Protein AF-A0A2N6FX79-F1 (afdb_monomer)

Solvent-accessible surface area (backbone atoms only — not comparable to full-atom values): 3623 Å² total; per-residue (Å²): 134,82,79,85,62,88,80,65,86,85,80,82,84,88,83,89,74,53,71,68,58,48,51,54,46,51,52,54,17,56,77,68,78,44,52,58,71,60,51,51,50,52,51,53,54,52,52,53,54,52,56,66,76,77,110

Structure (mmCIF, N/CA/C/O backbone):
data_AF-A0A2N6FX79-F1
#
_entry.id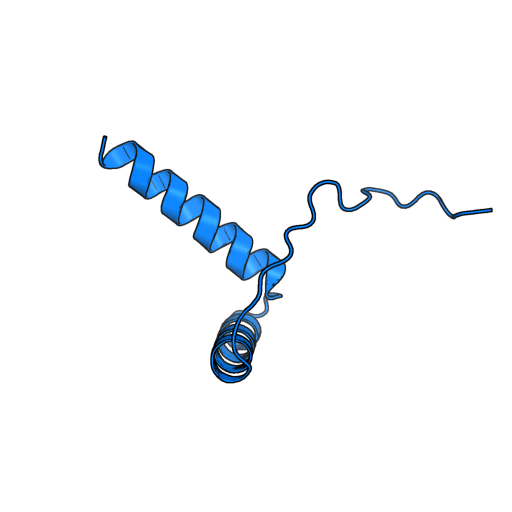   AF-A0A2N6FX79-F1
#
loop_
_atom_site.group_PDB
_atom_site.id
_atom_site.type_symbol
_atom_site.label_atom_id
_atom_site.label_alt_id
_atom_site.label_comp_id
_atom_site.label_asym_id
_atom_site.label_entity_id
_atom_site.label_seq_id
_atom_site.pdbx_PDB_ins_code
_atom_site.Cartn_x
_atom_site.Cartn_y
_atom_site.Cartn_z
_atom_site.occupancy
_atom_site.B_iso_or_equiv
_atom_site.auth_seq_id
_atom_site.auth_comp_id
_atom_site.auth_asym_id
_atom_site.auth_atom_id
_atom_site.pdbx_PDB_model_num
ATOM 1 N N . MET A 1 1 ? 12.557 -22.835 -19.867 1.00 47.72 1 MET A N 1
ATOM 2 C CA . MET A 1 1 ? 12.999 -21.597 -20.544 1.00 47.72 1 MET A CA 1
ATOM 3 C C . MET A 1 1 ? 12.179 -20.439 -19.996 1.00 47.72 1 MET A C 1
ATOM 5 O O . MET A 1 1 ? 10.991 -20.364 -20.281 1.00 47.72 1 MET A O 1
ATOM 9 N N . GLY A 1 2 ? 12.758 -19.639 -19.098 1.00 65.00 2 GLY A N 1
ATOM 10 C CA . GLY A 1 2 ? 12.048 -18.543 -18.432 1.00 65.00 2 GLY A CA 1
ATOM 11 C C . GLY A 1 2 ? 11.859 -17.372 -19.390 1.00 65.00 2 GLY A C 1
ATOM 12 O O . GLY A 1 2 ? 12.832 -16.910 -19.980 1.00 65.00 2 GLY A O 1
ATOM 13 N N . LYS A 1 3 ? 10.615 -16.919 -19.571 1.00 66.81 3 LYS A N 1
ATOM 14 C CA . LYS A 1 3 ? 10.321 -15.708 -20.344 1.00 66.81 3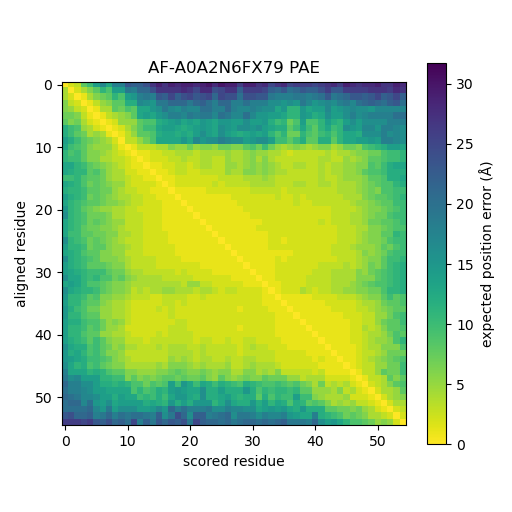 LYS A CA 1
A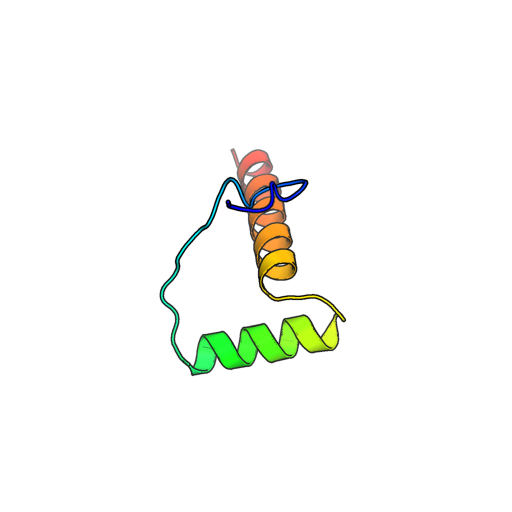TOM 15 C C . LYS A 1 3 ? 11.041 -14.531 -19.682 1.00 66.81 3 LYS A C 1
ATOM 17 O O . LYS A 1 3 ? 10.806 -14.264 -18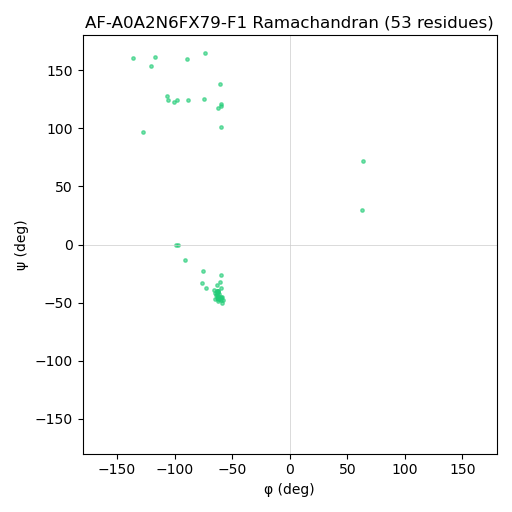.506 1.00 66.81 3 LYS A O 1
ATOM 22 N N . ALA A 1 4 ? 11.921 -13.857 -20.419 1.00 74.25 4 ALA A N 1
ATOM 23 C CA . ALA A 1 4 ? 12.495 -12.596 -19.974 1.00 74.25 4 ALA A CA 1
ATOM 24 C C . ALA A 1 4 ? 11.349 -11.584 -19.832 1.00 74.25 4 ALA A C 1
ATOM 26 O O . ALA A 1 4 ? 10.636 -11.314 -20.795 1.00 74.25 4 ALA A O 1
ATOM 27 N N . VAL A 1 5 ? 11.123 -11.098 -18.613 1.00 80.94 5 VAL A N 1
ATOM 28 C CA . VAL A 1 5 ? 10.095 -10.093 -18.328 1.00 80.94 5 VAL A CA 1
ATOM 29 C C . VAL A 1 5 ? 10.731 -8.722 -18.523 1.00 80.94 5 VAL A C 1
ATOM 31 O O . VAL A 1 5 ? 11.755 -8.434 -17.903 1.00 80.94 5 VAL A O 1
ATOM 34 N N . GLU A 1 6 ? 10.143 -7.884 -19.377 1.00 65.88 6 GLU A N 1
ATOM 35 C CA . GLU A 1 6 ? 10.499 -6.466 -19.462 1.00 65.88 6 GLU A CA 1
ATOM 36 C C . GLU A 1 6 ? 10.237 -5.821 -18.094 1.00 65.88 6 GLU A C 1
ATOM 38 O O . GLU A 1 6 ? 9.116 -5.847 -17.592 1.00 65.88 6 GLU A O 1
ATOM 43 N N . ASN A 1 7 ? 11.283 -5.283 -17.463 1.00 67.94 7 ASN A N 1
ATOM 44 C CA . ASN A 1 7 ? 11.271 -4.779 -16.085 1.00 67.94 7 ASN A CA 1
ATOM 45 C C . ASN A 1 7 ? 11.005 -5.845 -14.999 1.00 67.94 7 ASN A C 1
ATOM 47 O O . ASN A 1 7 ? 9.970 -5.828 -14.322 1.00 67.94 7 ASN A O 1
ATOM 51 N N . PRO A 1 8 ? 11.977 -6.740 -14.732 1.00 75.19 8 PRO A N 1
ATOM 52 C CA . PRO A 1 8 ? 11.903 -7.571 -13.538 1.00 75.19 8 PRO A CA 1
ATOM 53 C C . PRO A 1 8 ? 11.886 -6.668 -12.295 1.00 75.19 8 PRO A C 1
ATOM 55 O O . PRO A 1 8 ? 12.626 -5.685 -12.220 1.00 75.19 8 PRO A O 1
ATOM 58 N N . LYS A 1 9 ? 11.046 -6.989 -11.303 1.00 75.88 9 LYS A N 1
ATOM 59 C CA . LYS A 1 9 ? 11.001 -6.262 -10.023 1.00 75.88 9 LYS A CA 1
ATOM 60 C C . LYS A 1 9 ? 12.381 -6.353 -9.346 1.00 75.88 9 LYS A C 1
ATOM 62 O O . LYS A 1 9 ? 12.706 -7.384 -8.771 1.00 75.88 9 LYS A O 1
ATOM 67 N N . LYS A 1 10 ? 13.197 -5.293 -9.440 1.00 75.19 10 LYS A N 1
ATOM 68 C CA . LYS A 1 10 ? 14.601 -5.284 -8.966 1.00 75.19 10 LYS A CA 1
ATOM 69 C C . LYS A 1 10 ? 14.740 -5.167 -7.447 1.00 75.19 10 LYS A C 1
ATOM 71 O O . LYS A 1 10 ? 15.672 -5.718 -6.875 1.00 75.19 10 LYS A O 1
ATOM 76 N N . HIS A 1 11 ? 13.819 -4.452 -6.804 1.00 81.88 11 HIS A N 1
ATOM 77 C CA . HIS A 1 11 ? 13.869 -4.157 -5.372 1.00 81.88 11 HIS A CA 1
ATOM 78 C C . HIS A 1 11 ? 12.539 -4.563 -4.737 1.00 81.88 11 HIS A C 1
ATOM 80 O O . HIS A 1 11 ? 11.548 -3.837 -4.824 1.00 81.88 11 HIS A O 1
ATOM 86 N N . ILE A 1 12 ? 12.506 -5.766 -4.165 1.00 85.75 12 ILE A N 1
ATOM 87 C CA . ILE A 1 12 ? 11.350 -6.287 -3.434 1.00 85.75 12 ILE A CA 1
ATOM 88 C C . ILE A 1 12 ? 11.600 -6.045 -1.950 1.00 85.75 12 ILE A C 1
ATOM 90 O O . ILE A 1 12 ? 12.622 -6.467 -1.416 1.00 85.75 12 ILE A O 1
ATOM 94 N N . ILE A 1 13 ? 10.661 -5.366 -1.299 1.00 85.44 13 ILE A N 1
ATOM 95 C CA . ILE A 1 13 ? 10.675 -5.147 0.145 1.00 85.44 13 ILE A CA 1
ATOM 96 C C . ILE A 1 13 ? 9.619 -6.069 0.743 1.00 85.44 13 ILE A C 1
ATOM 98 O O . ILE A 1 13 ? 8.458 -6.020 0.341 1.00 85.44 13 ILE A O 1
ATOM 102 N N . SER A 1 14 ? 10.034 -6.910 1.685 1.00 89.06 14 SER A N 1
ATOM 103 C CA . SER A 1 14 ? 9.128 -7.712 2.502 1.00 89.06 14 SER A CA 1
ATOM 104 C C . SER A 1 14 ? 8.970 -7.029 3.854 1.00 89.06 14 SER A C 1
ATOM 106 O O . SER A 1 14 ? 9.961 -6.819 4.551 1.00 89.06 14 SER A O 1
ATOM 108 N N . CYS A 1 15 ? 7.740 -6.703 4.236 1.00 88.38 15 CYS A N 1
ATOM 109 C CA . CYS A 1 15 ? 7.401 -6.194 5.561 1.00 88.38 15 CYS A CA 1
ATOM 110 C C . CYS A 1 15 ? 6.398 -7.132 6.242 1.00 88.38 15 CYS A C 1
ATOM 112 O O . CYS A 1 15 ? 5.658 -7.856 5.576 1.00 88.38 15 CYS A O 1
ATOM 114 N N . ARG A 1 16 ? 6.404 -7.139 7.577 1.00 94.38 16 ARG A N 1
ATOM 115 C CA . ARG A 1 16 ? 5.388 -7.808 8.391 1.00 94.38 16 ARG A CA 1
ATOM 116 C C . ARG A 1 16 ? 4.503 -6.727 8.997 1.00 94.38 16 ARG A C 1
ATOM 118 O O . ARG A 1 16 ? 5.025 -5.800 9.605 1.00 94.38 16 ARG A O 1
ATOM 125 N N . ILE A 1 17 ? 3.205 -6.879 8.805 1.00 93.50 17 ILE A N 1
ATOM 126 C CA . ILE A 1 17 ? 2.148 -6.010 9.320 1.00 93.50 17 ILE A CA 1
ATOM 127 C C . ILE A 1 17 ? 1.028 -6.902 9.857 1.00 93.50 17 ILE A C 1
ATOM 129 O O . ILE A 1 17 ? 0.981 -8.088 9.511 1.00 93.50 17 ILE A O 1
ATOM 133 N N . SER A 1 18 ? 0.171 -6.365 10.716 1.00 97.69 18 SER A N 1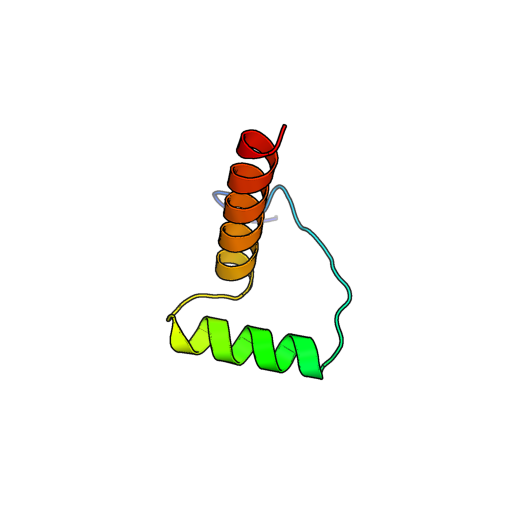
ATOM 134 C CA . SER A 1 18 ? -1.020 -7.074 11.184 1.00 97.69 18 SER A CA 1
ATOM 135 C C . SER A 1 18 ? -2.100 -7.142 10.097 1.00 97.69 18 SER A C 1
ATOM 137 O O . SER A 1 18 ? -2.069 -6.400 9.110 1.00 97.69 18 SER A O 1
ATOM 139 N N . ASP A 1 19 ? -3.086 -8.020 10.290 1.00 97.38 19 ASP A N 1
ATOM 140 C CA . ASP A 1 19 ? -4.242 -8.118 9.390 1.00 97.38 19 ASP A CA 1
ATOM 141 C C . ASP A 1 19 ? -5.064 -6.818 9.383 1.00 97.38 19 ASP A C 1
ATOM 143 O O . ASP A 1 19 ? -5.561 -6.387 8.343 1.00 97.38 19 ASP A O 1
ATOM 147 N N . GLU A 1 20 ? -5.151 -6.151 10.535 1.00 97.94 20 GLU A N 1
ATOM 148 C CA . GLU A 1 20 ? -5.837 -4.867 10.708 1.00 97.94 20 GLU A CA 1
ATOM 149 C C . GLU A 1 20 ? -5.142 -3.754 9.908 1.00 97.94 20 GLU A C 1
ATOM 151 O O . GLU A 1 20 ? -5.791 -3.014 9.165 1.00 97.94 20 GLU A O 1
ATOM 156 N N . GLU A 1 21 ? -3.810 -3.671 10.000 1.00 95.88 21 GLU A N 1
ATOM 157 C CA . GLU A 1 21 ? -2.999 -2.723 9.227 1.00 95.88 21 GLU A CA 1
ATOM 158 C C . GLU A 1 21 ? -3.120 -2.987 7.722 1.00 95.88 21 GLU A C 1
ATOM 160 O O . GLU A 1 21 ? -3.238 -2.050 6.927 1.00 95.88 21 GLU A O 1
ATOM 165 N N . MET A 1 22 ? -3.133 -4.261 7.321 1.00 95.50 22 MET A N 1
ATOM 166 C CA . MET A 1 22 ? -3.305 -4.648 5.924 1.00 95.50 22 MET A CA 1
ATOM 167 C C . MET A 1 22 ? -4.691 -4.262 5.392 1.00 95.50 22 MET A C 1
ATOM 169 O O . MET A 1 22 ? -4.786 -3.736 4.281 1.00 95.50 22 MET A O 1
ATOM 173 N N . SER A 1 23 ? -5.753 -4.463 6.181 1.00 96.88 23 SER A N 1
ATOM 174 C CA . SER A 1 23 ? -7.113 -4.046 5.817 1.00 96.88 23 SER A CA 1
ATOM 175 C C . SER A 1 23 ? -7.186 -2.537 5.600 1.00 96.88 23 SER A C 1
ATOM 177 O O . SER A 1 23 ? -7.661 -2.082 4.561 1.00 96.88 23 SER A O 1
ATOM 179 N N . ALA A 1 24 ? -6.627 -1.752 6.524 1.00 96.00 24 ALA A N 1
ATOM 180 C CA . ALA A 1 24 ? -6.599 -0.299 6.396 1.00 96.00 24 ALA A CA 1
ATOM 181 C C . ALA A 1 24 ? -5.827 0.158 5.142 1.00 96.00 24 ALA A C 1
ATOM 183 O O . ALA A 1 24 ? -6.282 1.041 4.410 1.00 96.00 24 ALA A O 1
ATOM 184 N N . LEU A 1 25 ? -4.676 -0.459 4.846 1.00 94.75 25 LEU A N 1
ATOM 185 C CA . LEU A 1 25 ? -3.913 -0.171 3.626 1.00 94.75 25 LEU A CA 1
ATOM 186 C C . LEU A 1 25 ? -4.703 -0.503 2.357 1.00 94.75 25 LEU A C 1
ATOM 188 O O . LEU A 1 25 ? -4.646 0.257 1.386 1.00 94.75 25 LEU A O 1
ATOM 192 N N . GLN A 1 26 ? -5.436 -1.616 2.362 1.00 95.44 26 GLN A N 1
ATOM 193 C CA . GLN A 1 26 ? -6.266 -2.044 1.243 1.00 95.44 26 GLN A CA 1
ATOM 194 C C . GLN A 1 26 ? -7.407 -1.054 0.980 1.00 95.44 26 GLN A C 1
ATOM 196 O O . GLN A 1 26 ? -7.625 -0.681 -0.176 1.00 95.44 26 GLN A O 1
ATOM 201 N N . ASP A 1 27 ? -8.080 -0.574 2.026 1.00 96.88 27 ASP A N 1
ATOM 202 C CA . ASP A 1 27 ? -9.164 0.407 1.911 1.00 96.88 27 ASP A CA 1
ATOM 203 C C . ASP A 1 27 ? -8.656 1.733 1.337 1.00 96.88 27 ASP A C 1
ATOM 205 O O . ASP A 1 27 ? -9.221 2.273 0.381 1.00 96.88 27 ASP A O 1
ATOM 209 N N . ILE A 1 28 ? -7.523 2.227 1.850 1.00 95.69 28 ILE A N 1
ATOM 210 C CA . ILE A 1 28 ? -6.900 3.464 1.365 1.00 95.69 28 ILE A CA 1
ATOM 211 C C . ILE A 1 28 ? -6.497 3.319 -0.104 1.00 95.69 28 ILE A C 1
ATOM 213 O O . ILE A 1 28 ? -6.811 4.194 -0.915 1.00 95.69 28 ILE A O 1
ATOM 217 N N . ALA A 1 29 ? -5.815 2.229 -0.462 1.00 95.31 29 ALA A N 1
ATOM 218 C CA . ALA A 1 29 ? -5.368 1.986 -1.830 1.00 95.31 29 ALA A CA 1
ATOM 219 C C . ALA A 1 29 ? -6.562 1.925 -2.799 1.00 95.31 29 ALA A C 1
ATOM 221 O O . ALA A 1 29 ? -6.560 2.601 -3.831 1.00 95.31 29 ALA A O 1
ATOM 222 N N . THR A 1 30 ? -7.622 1.212 -2.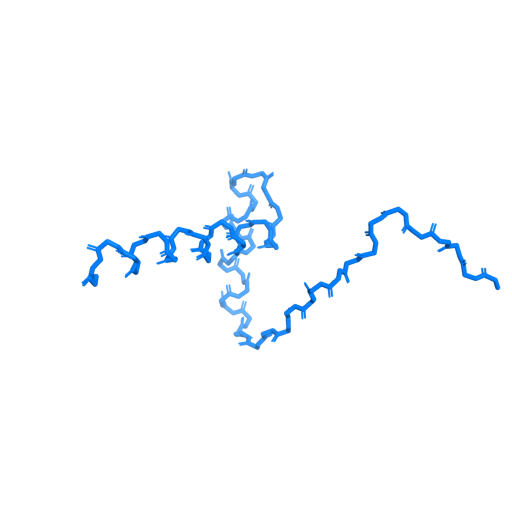409 1.00 95.25 30 THR A N 1
ATOM 223 C CA . THR A 1 30 ? -8.863 1.085 -3.185 1.00 95.25 30 THR A CA 1
ATOM 224 C C . THR A 1 30 ? -9.5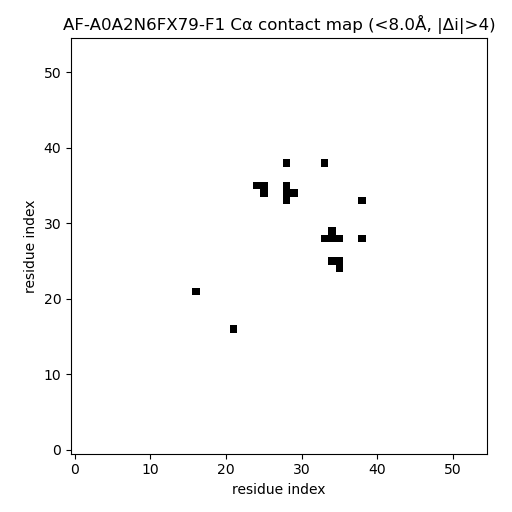48 2.437 -3.372 1.00 95.25 30 THR A C 1
ATOM 226 O O . THR A 1 30 ? -9.892 2.791 -4.498 1.00 95.25 30 THR A O 1
ATOM 229 N N . SER A 1 31 ? -9.668 3.240 -2.308 1.00 95.75 31 SER A N 1
ATOM 230 C CA . SER A 1 31 ? -10.292 4.573 -2.368 1.00 95.75 31 SER A CA 1
ATOM 231 C C . SER A 1 31 ? -9.591 5.534 -3.338 1.00 95.75 31 SER A C 1
ATOM 233 O O . SER A 1 31 ? -10.219 6.436 -3.887 1.00 95.75 31 SER A O 1
ATOM 235 N N . LYS A 1 32 ? -8.291 5.322 -3.579 1.00 93.12 32 LYS A N 1
ATOM 236 C CA . LYS A 1 32 ? -7.453 6.136 -4.470 1.00 93.12 32 LYS A CA 1
ATOM 237 C C . LYS A 1 32 ? -7.260 5.521 -5.859 1.00 93.12 32 LYS A C 1
ATOM 239 O O . LYS A 1 32 ? -6.554 6.108 -6.675 1.00 93.12 32 LYS A O 1
ATOM 244 N N . GLY A 1 33 ? -7.840 4.348 -6.130 1.00 94.25 33 GLY A N 1
ATOM 245 C CA . GLY A 1 33 ? -7.634 3.619 -7.386 1.00 94.25 33 GLY A CA 1
ATOM 246 C C . GLY A 1 33 ? -6.180 3.180 -7.606 1.00 94.25 33 GLY A C 1
ATOM 247 O O . GLY A 1 33 ? -5.722 3.105 -8.743 1.00 94.25 33 GLY A O 1
ATOM 248 N N . GLN A 1 34 ? -5.432 2.930 -6.528 1.00 93.38 34 GLN A N 1
ATOM 249 C CA . GLN A 1 34 ? -4.018 2.548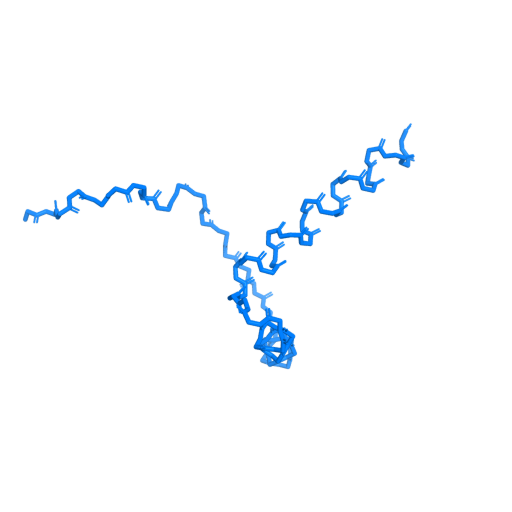 -6.555 1.00 93.38 34 GLN A CA 1
ATOM 250 C C . GLN A 1 34 ? -3.824 1.149 -5.963 1.00 93.38 34 GLN A C 1
ATOM 252 O O . GLN A 1 34 ? -4.666 0.649 -5.221 1.00 93.38 34 GLN A O 1
ATOM 257 N N . ASN A 1 35 ? -2.690 0.506 -6.257 1.00 93.19 35 ASN A N 1
ATOM 258 C CA . ASN A 1 35 ? -2.281 -0.686 -5.515 1.00 93.19 35 ASN A CA 1
ATOM 259 C C . ASN A 1 35 ? -1.440 -0.299 -4.287 1.00 93.19 35 ASN A C 1
ATOM 261 O O . ASN A 1 35 ? -0.834 0.774 -4.230 1.00 93.1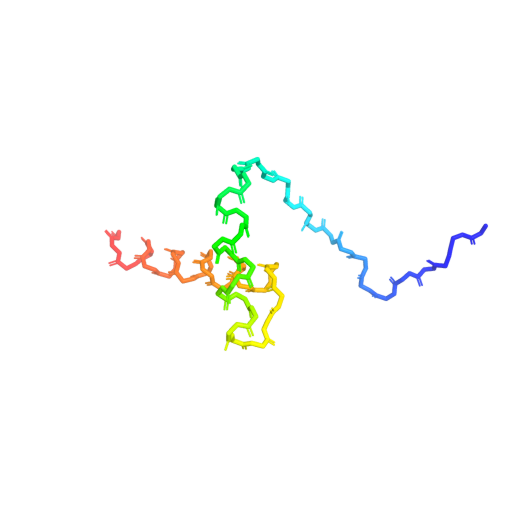9 35 ASN A O 1
ATOM 265 N N . ILE A 1 36 ? -1.364 -1.211 -3.318 1.00 93.00 36 ILE A N 1
ATOM 266 C CA . ILE A 1 36 ? -0.644 -0.989 -2.057 1.00 93.00 36 ILE A CA 1
ATOM 267 C C . ILE A 1 36 ? 0.841 -0.690 -2.293 1.00 93.00 36 ILE A C 1
ATOM 269 O O . ILE A 1 36 ? 1.405 0.165 -1.618 1.00 93.00 36 ILE A O 1
ATOM 273 N N . SER A 1 37 ? 1.489 -1.339 -3.267 1.00 91.44 37 SER A N 1
ATOM 274 C CA . SER A 1 37 ? 2.908 -1.075 -3.547 1.00 91.44 37 SER A CA 1
ATOM 275 C C . SER A 1 37 ? 3.145 0.368 -3.999 1.00 91.44 37 SER A C 1
ATOM 277 O O . SER A 1 37 ? 4.120 0.984 -3.576 1.00 91.44 37 SER A O 1
ATOM 279 N N . ASP A 1 38 ? 2.264 0.919 -4.829 1.00 91.56 38 ASP A N 1
ATOM 280 C CA . ASP A 1 38 ? 2.373 2.300 -5.303 1.00 91.56 38 ASP A CA 1
ATOM 281 C C . ASP A 1 38 ? 2.032 3.311 -4.210 1.00 91.56 38 ASP A C 1
ATOM 283 O O . ASP A 1 38 ? 2.717 4.330 -4.101 1.00 91.56 38 ASP A O 1
ATOM 287 N N . LEU A 1 39 ? 1.048 3.002 -3.360 1.00 92.06 39 LEU A N 1
ATOM 288 C CA . LEU A 1 39 ? 0.729 3.792 -2.170 1.00 92.06 39 LEU A CA 1
ATOM 289 C C . LEU A 1 39 ? 1.937 3.877 -1.222 1.00 92.06 39 LEU A C 1
ATOM 291 O O . LEU A 1 39 ? 2.356 4.968 -0.840 1.00 92.06 39 LEU A O 1
ATOM 295 N N . ILE A 1 40 ? 2.543 2.735 -0.887 1.00 91.69 40 ILE A N 1
ATOM 296 C CA . ILE A 1 40 ? 3.698 2.670 0.017 1.00 91.69 40 ILE A CA 1
ATOM 297 C C . ILE A 1 40 ? 4.907 3.402 -0.572 1.00 91.69 40 ILE A C 1
ATOM 299 O O . ILE A 1 40 ? 5.572 4.153 0.141 1.00 91.69 40 ILE A O 1
ATOM 303 N N . ARG A 1 41 ? 5.180 3.248 -1.875 1.00 90.88 41 ARG A N 1
ATOM 304 C CA . ARG A 1 41 ? 6.262 3.989 -2.547 1.00 90.88 41 ARG A CA 1
ATOM 305 C C . ARG A 1 41 ? 6.075 5.496 -2.418 1.00 90.88 41 ARG A C 1
ATOM 307 O O . ARG A 1 41 ? 7.024 6.182 -2.051 1.00 90.88 41 ARG A O 1
ATOM 314 N N . GLN A 1 42 ? 4.871 6.004 -2.684 1.00 90.44 42 GLN A N 1
ATOM 315 C CA . GLN A 1 42 ? 4.572 7.434 -2.559 1.00 90.44 42 GLN A CA 1
ATOM 316 C C . GLN A 1 42 ? 4.828 7.938 -1.138 1.00 90.44 42 GLN A C 1
ATOM 318 O O . GLN A 1 42 ? 5.492 8.959 -0.969 1.00 90.44 42 GLN A O 1
ATOM 323 N N . THR A 1 43 ? 4.379 7.198 -0.123 1.00 89.06 43 THR A N 1
ATOM 324 C CA . THR A 1 43 ? 4.616 7.564 1.278 1.00 89.06 43 THR A CA 1
ATOM 325 C C . THR A 1 43 ? 6.105 7.568 1.622 1.00 89.06 43 THR A C 1
ATOM 327 O O . THR A 1 43 ? 6.576 8.513 2.247 1.00 89.06 43 THR A O 1
ATOM 330 N N . ILE A 1 44 ? 6.877 6.570 1.177 1.00 88.88 44 ILE A N 1
ATOM 331 C CA . ILE A 1 44 ? 8.332 6.522 1.407 1.00 88.88 44 ILE A CA 1
ATOM 332 C C . ILE A 1 44 ? 9.026 7.745 0.790 1.00 88.88 44 ILE A C 1
ATOM 334 O O . ILE A 1 44 ? 9.844 8.387 1.452 1.00 88.88 44 ILE A O 1
ATOM 338 N N . PHE A 1 45 ? 8.689 8.104 -0.453 1.00 89.25 45 PHE A N 1
ATOM 339 C CA . PHE A 1 45 ? 9.266 9.281 -1.108 1.00 89.25 45 PHE A CA 1
ATOM 340 C C . PHE A 1 45 ? 8.849 10.590 -0.430 1.00 89.25 45 PHE A C 1
ATOM 342 O O . PHE A 1 45 ? 9.685 11.480 -0.260 1.00 89.25 45 PHE A O 1
ATOM 349 N N . ALA A 1 46 ? 7.594 10.696 0.015 1.00 89.25 46 ALA A N 1
ATOM 350 C CA . ALA A 1 46 ? 7.113 11.848 0.770 1.00 89.25 46 ALA A CA 1
ATOM 351 C C . ALA A 1 46 ? 7.881 12.005 2.093 1.00 89.25 46 ALA A C 1
ATOM 353 O O . ALA A 1 46 ? 8.396 13.086 2.374 1.00 89.25 46 ALA A O 1
ATOM 354 N N . LEU A 1 47 ? 8.062 10.923 2.857 1.00 88.19 47 LEU A N 1
ATOM 355 C CA . LEU A 1 47 ? 8.836 10.934 4.102 1.00 88.19 47 LEU A CA 1
ATOM 356 C C . LEU A 1 47 ? 10.305 11.307 3.871 1.00 88.19 47 LEU A C 1
ATOM 358 O O . LEU A 1 47 ? 10.866 12.082 4.644 1.00 88.19 47 LEU A O 1
ATOM 362 N N . GLN A 1 48 ? 10.924 10.818 2.791 1.00 86.69 48 GLN A N 1
ATOM 363 C CA . GLN A 1 48 ? 12.288 11.206 2.424 1.00 86.69 48 GLN A CA 1
ATOM 364 C C . GLN A 1 48 ? 12.389 12.702 2.103 1.00 86.69 48 GLN A C 1
ATOM 366 O O . GLN A 1 48 ? 13.377 13.342 2.471 1.00 86.69 48 GLN A O 1
ATOM 371 N N . SER A 1 49 ? 11.386 13.259 1.418 1.00 77.19 49 SER A N 1
ATOM 372 C CA . SER A 1 49 ? 11.345 14.690 1.125 1.00 77.19 49 SER A CA 1
ATOM 373 C C . SER A 1 49 ? 11.284 15.503 2.418 1.00 77.19 49 SER A C 1
ATOM 375 O O . SER A 1 49 ? 12.113 16.387 2.602 1.00 77.19 49 SER A O 1
ATOM 377 N N . THR A 1 50 ? 10.422 15.133 3.368 1.00 76.06 50 THR A N 1
ATOM 378 C CA . THR A 1 50 ? 10.321 15.795 4.675 1.00 76.06 50 THR A CA 1
ATOM 379 C C . THR A 1 50 ? 11.618 15.679 5.475 1.00 76.06 50 THR A C 1
ATOM 381 O O . THR A 1 50 ? 12.099 16.675 6.007 1.00 76.06 50 THR A O 1
ATOM 384 N N . ALA A 1 51 ? 12.234 14.494 5.506 1.00 72.50 51 ALA A N 1
ATOM 385 C CA . ALA A 1 51 ? 13.478 14.258 6.238 1.00 72.50 51 ALA A CA 1
ATOM 386 C C . ALA A 1 51 ? 14.647 15.131 5.746 1.00 72.50 51 ALA A C 1
ATOM 388 O O . ALA A 1 51 ? 15.482 15.527 6.550 1.00 72.50 51 ALA A O 1
ATOM 389 N N . ARG A 1 52 ? 14.701 15.472 4.449 1.00 67.12 52 ARG A N 1
ATOM 390 C CA . ARG A 1 52 ? 15.729 16.381 3.902 1.00 67.12 52 ARG A CA 1
ATOM 391 C C . ARG A 1 52 ? 15.506 17.856 4.226 1.00 67.12 52 ARG A C 1
ATOM 393 O O . ARG A 1 52 ? 16.460 18.610 4.141 1.00 67.12 52 ARG A O 1
ATOM 400 N N . HIS A 1 53 ? 14.278 18.273 4.534 1.00 60.38 53 HIS A N 1
ATOM 401 C CA . HIS A 1 53 ? 13.977 19.669 4.881 1.00 60.38 53 HIS A CA 1
ATOM 402 C C . HIS A 1 53 ? 14.087 19.939 6.389 1.00 60.38 53 HIS A C 1
ATOM 404 O O . HIS A 1 53 ? 14.068 21.093 6.802 1.00 60.38 53 HIS A O 1
ATOM 410 N N . ALA A 1 54 ? 14.163 18.885 7.205 1.00 58.22 54 ALA A N 1
ATOM 411 C CA . ALA A 1 54 ? 14.283 18.968 8.659 1.00 58.22 54 ALA A CA 1
ATOM 412 C C . ALA A 1 54 ? 15.734 18.838 9.173 1.00 58.22 54 ALA A C 1
ATOM 414 O O . ALA A 1 54 ? 15.940 18.884 10.385 1.00 58.22 54 ALA A O 1
ATOM 415 N N . ALA A 1 55 ? 16.710 18.651 8.277 1.00 51.88 55 ALA A N 1
ATOM 416 C CA . ALA A 1 55 ? 18.144 18.542 8.562 1.00 51.88 55 ALA A CA 1
ATOM 417 C C . ALA A 1 55 ? 18.891 19.754 7.995 1.00 51.88 55 ALA A C 1
ATOM 419 O O . ALA A 1 55 ? 19.868 20.186 8.643 1.00 51.88 55 ALA A O 1
#

Mean predicted aligned error: 7.36 Å

Nearest PDB structures (foldseek):
  7vp3-assembly3_I  TM=5.590E-01  e=2.263E+00  Arabidopsis thaliana
  7vp3-assembly2_G  TM=5.344E-01  e=2.458E+00  Arabidopsis thaliana
  7vp3-assembly2_C  TM=5.722E-01  e=3.150E+00  Arabidopsis thaliana
  7qh7-assembly1_a  TM=5.062E-01  e=4.762E+00  Homo sapiens

Sequence (55 aa):
MGKAVENPKKHIISCRISDEEMSALQDIATSKGQNISDLIRQTIFALQSTARHAA

Radius of gyration: 15.01 Å; Cα contacts (8 Å, |Δi|>4): 10; chains: 1; bounding box: 28×41×32 Å

Secondary structure (DSSP, 8-state):
-PPPPSS-----------HHHHHHHHHHHHHTT--HHHHHHHHHHHHHHHHHH--

Foldseek 3Di:
DDPDDDDDPPDDDDDDDDPVVVVVLVVVCVVVVHDSVVVVVVVVVVVVVVVVVVD

pLDDT: mean 84.89, std 12.69, range [47.72, 97.94]